Protein AF-A0A534PWP0-F1 (afdb_monomer)

Solvent-accessible surface area (backbone atoms only — not comparable to full-atom values): 6871 Å² total; per-residue (Å²): 117,73,65,60,58,50,27,47,78,70,73,62,52,58,60,88,69,42,77,83,35,75,43,60,31,66,64,41,79,44,62,38,25,84,76,74,33,72,46,54,84,57,85,80,65,98,57,71,54,38,47,30,41,36,19,35,18,31,78,41,80,44,78,98,70,39,80,40,62,53,74,32,75,34,72,38,68,92,84,46,52,76,68,59,52,49,55,51,52,49,54,50,50,50,37,72,78,40,57,73,59,74,77,49,50,76,66,63,49,52,75,64,60,84,112

pLDDT: mean 91.17, std 8.7, range [44.28, 98.31]

Structure (mmCIF, N/CA/C/O backbone):
data_AF-A0A534PWP0-F1
#
_entry.id   AF-A0A534PWP0-F1
#
loop_
_atom_site.group_PDB
_atom_site.id
_atom_site.type_symbol
_atom_site.label_atom_id
_atom_site.label_alt_id
_atom_site.label_comp_id
_atom_site.label_asym_id
_atom_site.label_entity_id
_atom_site.label_seq_id
_atom_site.pdbx_PDB_ins_code
_atom_site.Cartn_x
_atom_site.Cartn_y
_atom_site.Cartn_z
_atom_site.occupancy
_atom_site.B_iso_or_equiv
_atom_site.auth_seq_id
_atom_site.auth_comp_id
_atom_site.auth_asym_id
_atom_site.auth_atom_id
_atom_site.pdbx_PDB_model_num
ATOM 1 N N . MET A 1 1 ? 17.176 -15.585 -16.271 1.00 57.69 1 MET A N 1
ATOM 2 C CA . MET A 1 1 ? 16.372 -14.429 -16.723 1.00 57.69 1 MET A CA 1
ATOM 3 C C . MET A 1 1 ? 17.183 -13.125 -16.819 1.00 57.69 1 MET A C 1
ATOM 5 O O . MET A 1 1 ? 16.623 -12.057 -16.685 1.00 57.69 1 MET A O 1
ATOM 9 N N . ARG A 1 2 ? 18.476 -13.150 -17.187 1.00 76.25 2 ARG A N 1
ATOM 10 C CA . ARG A 1 2 ? 19.336 -11.946 -17.112 1.00 76.25 2 ARG A CA 1
ATOM 11 C C . ARG A 1 2 ? 18.966 -10.799 -18.071 1.00 76.25 2 ARG A C 1
ATOM 13 O O . ARG A 1 2 ? 19.340 -9.668 -17.806 1.00 76.25 2 ARG A O 1
ATOM 20 N N . GLY A 1 3 ? 18.281 -11.085 -19.182 1.00 90.38 3 GLY A N 1
ATOM 21 C CA . GLY A 1 3 ? 17.942 -10.077 -20.196 1.00 90.38 3 GLY A CA 1
ATOM 22 C C . GLY A 1 3 ? 16.746 -9.201 -19.822 1.00 90.38 3 GLY A C 1
ATOM 23 O O . GLY A 1 3 ? 16.826 -7.988 -19.957 1.00 90.38 3 GLY A O 1
ATOM 24 N N . ALA A 1 4 ? 15.663 -9.801 -19.318 1.00 89.00 4 ALA A N 1
ATOM 25 C CA . ALA A 1 4 ? 14.474 -9.053 -18.903 1.00 89.00 4 ALA A CA 1
ATOM 26 C C . ALA A 1 4 ? 14.787 -8.136 -17.713 1.00 89.00 4 ALA A C 1
ATOM 28 O O . ALA A 1 4 ? 14.463 -6.958 -17.766 1.00 89.00 4 ALA A O 1
ATOM 29 N N . ASP A 1 5 ? 15.504 -8.646 -16.710 1.00 87.94 5 ASP A N 1
ATOM 30 C CA . ASP A 1 5 ? 15.907 -7.862 -15.535 1.00 87.94 5 ASP A CA 1
ATOM 31 C C . ASP A 1 5 ? 16.849 -6.702 -15.920 1.00 87.94 5 ASP A C 1
ATOM 33 O O . ASP A 1 5 ? 16.784 -5.614 -15.354 1.00 87.94 5 ASP A O 1
ATOM 37 N N . TRP A 1 6 ? 17.715 -6.902 -16.923 1.00 92.38 6 TRP A N 1
ATOM 38 C CA . TRP A 1 6 ? 18.566 -5.833 -17.454 1.00 92.38 6 TRP A CA 1
ATOM 39 C C . TRP A 1 6 ? 17.745 -4.773 -18.192 1.00 92.38 6 TRP A C 1
ATOM 41 O O . TRP A 1 6 ? 17.949 -3.585 -17.968 1.00 92.38 6 TRP A O 1
ATOM 51 N N . LEU A 1 7 ? 16.805 -5.186 -19.047 1.00 94.06 7 LEU A N 1
ATOM 52 C CA . LEU A 1 7 ? 15.920 -4.255 -19.749 1.00 94.06 7 LEU A CA 1
ATOM 53 C C . LEU A 1 7 ? 15.065 -3.453 -18.764 1.00 94.06 7 LEU A C 1
ATOM 55 O O . LEU A 1 7 ? 14.965 -2.242 -18.923 1.00 94.06 7 LEU A O 1
ATOM 59 N N . ASP A 1 8 ? 14.517 -4.097 -17.734 1.00 93.00 8 ASP A N 1
ATOM 60 C CA . ASP A 1 8 ? 13.775 -3.443 -16.651 1.00 93.00 8 ASP A CA 1
ATOM 61 C C . ASP A 1 8 ? 14.626 -2.368 -15.959 1.00 93.00 8 ASP A C 1
ATOM 63 O O . ASP A 1 8 ? 14.256 -1.196 -15.928 1.00 93.00 8 ASP A O 1
ATOM 67 N N . ARG A 1 9 ? 15.853 -2.723 -15.552 1.00 90.44 9 ARG A N 1
ATOM 68 C CA . ARG A 1 9 ? 16.800 -1.801 -14.902 1.00 90.44 9 ARG A CA 1
ATOM 69 C C . ARG A 1 9 ? 17.091 -0.526 -15.701 1.00 90.44 9 ARG A C 1
ATOM 71 O O . ARG A 1 9 ? 17.430 0.494 -15.106 1.00 90.44 9 ARG A O 1
ATOM 78 N N . PHE A 1 10 ? 17.010 -0.581 -17.029 1.00 92.38 10 PHE A N 1
ATOM 79 C CA . PHE A 1 10 ? 17.232 0.571 -17.909 1.00 92.38 10 PHE A CA 1
ATOM 80 C C . PHE A 1 10 ? 15.932 1.173 -18.472 1.00 92.38 10 PHE A C 1
ATOM 82 O O . PHE A 1 10 ? 16.004 2.054 -19.326 1.00 92.38 10 PHE A O 1
ATOM 89 N N . GLY A 1 11 ? 14.755 0.726 -18.017 1.00 91.69 11 GLY A N 1
ATOM 90 C CA . GLY A 1 11 ? 13.458 1.220 -18.495 1.00 91.69 11 GLY A CA 1
ATOM 91 C C . GLY A 1 11 ? 13.139 0.826 -19.942 1.00 91.69 11 GLY A C 1
ATOM 92 O O . GLY A 1 11 ? 12.385 1.512 -20.624 1.00 91.69 11 GLY A O 1
ATOM 93 N N . LEU A 1 12 ? 13.741 -0.260 -20.429 1.00 95.25 12 LEU A N 1
ATOM 94 C CA . LEU A 1 12 ? 13.624 -0.773 -21.797 1.00 95.25 12 LEU A CA 1
ATOM 95 C C . LEU A 1 12 ? 12.769 -2.044 -21.885 1.00 95.25 12 LEU A C 1
ATOM 97 O O . LEU A 1 12 ? 12.717 -2.680 -22.942 1.00 95.25 12 LEU A O 1
ATOM 101 N N . LEU A 1 13 ? 12.135 -2.464 -20.786 1.00 95.31 13 LEU A N 1
ATOM 102 C CA . LEU A 1 13 ? 11.287 -3.649 -20.804 1.00 95.31 13 LEU A CA 1
ATOM 103 C C . LEU A 1 13 ? 10.034 -3.384 -21.668 1.00 95.31 13 LEU A C 1
ATOM 105 O O . LEU A 1 13 ? 9.392 -2.347 -21.504 1.00 95.31 13 LEU A O 1
ATOM 109 N N . PRO A 1 14 ? 9.670 -4.282 -22.605 1.00 95.44 14 PRO A N 1
ATOM 110 C CA . PRO A 1 14 ? 8.511 -4.071 -23.467 1.00 95.44 14 PRO A CA 1
ATOM 111 C C . PRO A 1 14 ? 7.208 -3.896 -22.682 1.00 95.44 14 PRO A C 1
ATOM 113 O O . PRO A 1 14 ? 6.947 -4.643 -21.740 1.00 95.44 14 PRO A O 1
ATOM 116 N N . LEU A 1 15 ? 6.339 -2.991 -23.145 1.00 94.81 15 LEU A N 1
ATOM 117 C CA . LEU A 1 15 ? 5.054 -2.702 -22.495 1.00 94.81 15 LEU A CA 1
ATOM 118 C C . LEU A 1 15 ? 4.199 -3.960 -22.280 1.00 94.81 15 LEU A C 1
ATOM 120 O O . LEU A 1 15 ? 3.638 -4.131 -21.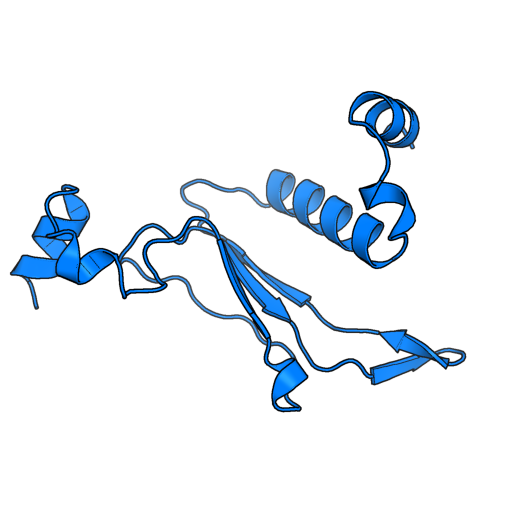208 1.00 94.81 15 LEU A O 1
ATOM 124 N N . ALA A 1 16 ? 4.175 -4.883 -23.244 1.00 95.88 16 ALA A N 1
ATOM 125 C CA . ALA A 1 16 ? 3.426 -6.139 -23.133 1.00 95.88 16 ALA A CA 1
ATOM 126 C C . ALA A 1 16 ? 3.878 -7.042 -21.963 1.00 95.88 16 ALA A C 1
ATOM 128 O O . ALA A 1 16 ? 3.151 -7.950 -21.573 1.00 95.88 16 ALA A O 1
ATOM 129 N N . MET A 1 17 ? 5.080 -6.821 -21.418 1.00 93.19 17 MET A N 1
ATOM 130 C CA . MET A 1 17 ? 5.588 -7.511 -20.226 1.00 93.19 17 MET A CA 1
ATOM 131 C C . MET A 1 17 ? 5.333 -6.733 -18.929 1.00 93.19 17 MET A C 1
ATOM 133 O O . MET A 1 17 ? 5.352 -7.339 -17.863 1.00 93.19 17 MET A O 1
ATOM 137 N N . ILE A 1 18 ? 5.140 -5.417 -19.030 1.00 94.62 18 ILE A N 1
ATOM 138 C CA . ILE A 1 18 ? 4.910 -4.486 -17.918 1.00 94.62 18 ILE A CA 1
ATOM 139 C C . ILE A 1 18 ? 3.422 -4.435 -17.571 1.00 94.62 18 ILE A C 1
ATOM 141 O O . ILE A 1 18 ? 3.048 -4.591 -16.419 1.00 94.62 18 ILE A O 1
ATOM 145 N N . GLU A 1 19 ? 2.573 -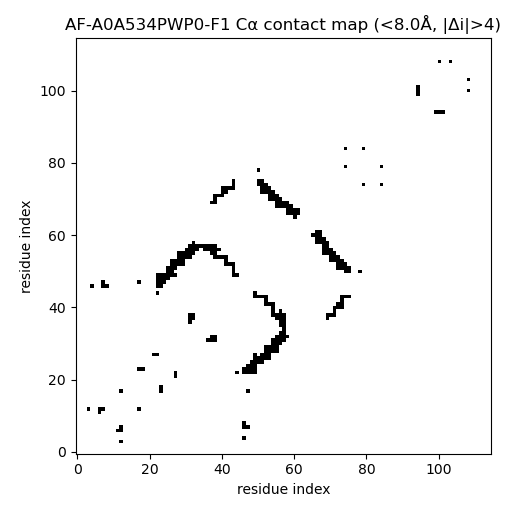4.232 -18.578 1.00 94.81 19 GLU A N 1
ATOM 146 C CA . GLU A 1 19 ? 1.138 -3.979 -18.429 1.00 94.81 19 GLU A CA 1
ATOM 147 C C . GLU A 1 19 ? 0.385 -5.032 -17.590 1.00 94.81 19 GLU A C 1
ATOM 149 O O . GLU A 1 19 ? -0.422 -4.633 -16.749 1.00 94.81 19 GLU A O 1
ATOM 154 N N . PRO A 1 20 ? 0.626 -6.352 -17.739 1.00 94.62 20 PRO A N 1
ATOM 155 C CA . PRO A 1 20 ? -0.043 -7.349 -16.904 1.00 94.62 20 PRO A CA 1
ATOM 156 C C . PRO A 1 20 ? 0.653 -7.593 -15.557 1.00 94.62 20 PRO A C 1
ATOM 158 O O . PRO A 1 20 ? 0.131 -8.352 -14.739 1.00 94.62 20 PRO A O 1
ATOM 161 N N . ASP A 1 21 ? 1.846 -7.035 -15.338 1.00 93.50 21 ASP A N 1
ATOM 162 C CA . ASP A 1 21 ? 2.670 -7.322 -14.170 1.00 93.50 21 ASP A CA 1
ATOM 163 C C . ASP A 1 21 ? 2.372 -6.312 -13.045 1.00 93.50 21 ASP A C 1
ATOM 165 O O . ASP A 1 21 ? 2.711 -5.130 -13.154 1.00 93.50 21 ASP A O 1
ATOM 169 N N . PRO A 1 22 ? 1.771 -6.752 -11.924 1.00 92.06 22 PRO A N 1
ATOM 170 C CA . PRO A 1 22 ? 1.399 -5.858 -10.831 1.00 92.06 22 PRO A CA 1
ATOM 171 C C . PRO A 1 22 ? 2.586 -5.155 -10.159 1.00 92.06 22 PRO A C 1
ATOM 173 O O . PRO A 1 22 ? 2.384 -4.168 -9.445 1.00 92.06 22 PRO A O 1
ATOM 176 N N . MET A 1 23 ? 3.811 -5.653 -10.350 1.00 92.62 23 MET A N 1
ATOM 177 C CA . MET A 1 23 ? 5.009 -5.050 -9.764 1.00 92.62 23 MET A CA 1
ATOM 178 C C . MET A 1 23 ? 5.410 -3.744 -10.458 1.00 92.62 23 MET A C 1
ATOM 180 O O . MET A 1 23 ? 6.192 -2.977 -9.902 1.00 92.62 23 MET A O 1
ATOM 184 N N . PHE A 1 24 ? 4.833 -3.431 -11.623 1.00 94.44 24 PHE A N 1
ATOM 185 C CA . PHE A 1 24 ? 4.987 -2.146 -12.312 1.00 94.44 24 PHE A CA 1
ATOM 186 C C . PHE A 1 24 ? 3.882 -1.150 -11.923 1.00 94.44 24 PHE A C 1
ATOM 188 O O . PHE A 1 24 ? 3.167 -0.599 -12.758 1.00 94.44 24 PHE A O 1
ATOM 195 N N . SER A 1 25 ? 3.734 -0.924 -10.621 1.00 93.12 25 SER A N 1
ATOM 196 C CA . SER A 1 25 ? 2.805 0.035 -10.018 1.00 93.12 25 SER A CA 1
ATOM 197 C C . SER A 1 25 ? 3.552 0.921 -9.024 1.00 93.12 25 SER A C 1
ATOM 199 O O . SER A 1 25 ? 4.677 0.616 -8.661 1.00 93.12 25 SER A O 1
ATOM 201 N N . THR A 1 26 ? 2.967 2.032 -8.575 1.00 91.94 26 THR A N 1
ATOM 202 C CA . THR A 1 26 ? 3.593 2.859 -7.522 1.00 91.94 26 THR A CA 1
ATOM 203 C C . THR A 1 26 ? 3.363 2.278 -6.129 1.00 91.94 26 THR A C 1
ATOM 205 O O . THR A 1 26 ? 4.258 2.285 -5.286 1.00 91.94 26 THR A O 1
ATOM 208 N N . VAL A 1 27 ? 2.151 1.770 -5.897 1.00 94.12 27 VAL A N 1
ATOM 209 C CA . VAL A 1 27 ? 1.708 1.156 -4.648 1.00 94.12 27 VAL A CA 1
ATOM 210 C C . VAL A 1 27 ? 0.919 -0.099 -4.988 1.00 94.12 27 VAL A C 1
ATOM 212 O O . VAL A 1 27 ? -0.035 -0.034 -5.767 1.00 94.12 27 VAL A O 1
ATOM 215 N N . PHE A 1 28 ? 1.258 -1.215 -4.351 1.00 95.81 28 PHE A N 1
ATOM 216 C CA . PHE A 1 28 ? 0.487 -2.448 -4.451 1.00 95.81 28 PHE A CA 1
ATOM 217 C C . PHE A 1 28 ? -0.331 -2.686 -3.177 1.00 95.81 28 PHE A C 1
ATOM 219 O O . PHE A 1 28 ? 0.186 -2.552 -2.069 1.00 95.81 28 PHE A O 1
ATOM 226 N N . VAL A 1 29 ? -1.607 -3.064 -3.318 1.00 96.50 29 VAL A N 1
ATOM 227 C CA . VAL A 1 29 ? -2.508 -3.334 -2.185 1.00 96.50 29 VAL A CA 1
ATOM 228 C C . VAL A 1 29 ? -3.070 -4.753 -2.268 1.00 96.50 29 VAL A C 1
ATOM 230 O O . VAL A 1 29 ? -3.919 -5.055 -3.105 1.00 96.50 29 VAL A O 1
ATOM 233 N N . ALA A 1 30 ? -2.646 -5.619 -1.351 1.00 96.50 30 ALA A N 1
ATOM 234 C CA . ALA A 1 30 ? -3.161 -6.973 -1.192 1.00 96.50 30 ALA A CA 1
ATOM 235 C C . ALA A 1 30 ? -4.301 -7.014 -0.161 1.00 96.50 30 ALA A C 1
ATOM 237 O O . ALA A 1 30 ? -4.094 -6.729 1.018 1.00 96.50 30 ALA A O 1
ATOM 238 N N . ASN A 1 31 ? -5.505 -7.427 -0.570 1.00 97.44 31 ASN A N 1
ATOM 239 C CA . ASN A 1 31 ? -6.640 -7.617 0.341 1.00 97.44 31 ASN A CA 1
ATOM 240 C C . ASN A 1 31 ? -6.780 -9.085 0.772 1.00 97.44 31 ASN A C 1
ATOM 242 O O . ASN A 1 31 ? -7.651 -9.810 0.285 1.00 97.44 31 ASN A O 1
ATOM 246 N N . LEU A 1 32 ? -5.950 -9.517 1.720 1.00 97.88 32 LEU A N 1
ATOM 247 C CA . LEU A 1 32 ? -6.044 -10.855 2.315 1.00 97.88 32 LEU A CA 1
ATOM 248 C C . LEU A 1 32 ? -7.323 -11.043 3.141 1.00 97.88 32 LEU A C 1
ATOM 250 O O . LEU A 1 32 ? -7.817 -12.163 3.286 1.00 97.88 32 LEU A O 1
ATOM 254 N N . GLY A 1 33 ? -7.912 -9.948 3.623 1.00 97.56 33 GLY A N 1
ATOM 255 C CA . GLY A 1 33 ? -9.193 -9.980 4.318 1.00 97.56 33 GLY A CA 1
ATOM 256 C C . GLY A 1 33 ? -10.339 -10.545 3.482 1.00 97.56 33 GLY A C 1
ATOM 257 O O . GLY A 1 33 ? -11.191 -11.247 4.026 1.00 97.56 33 GLY A O 1
ATOM 258 N N . SER A 1 34 ? -10.328 -10.314 2.166 1.00 97.25 34 SER A N 1
ATOM 259 C CA . SER A 1 34 ? -11.337 -10.851 1.236 1.00 97.25 34 SER A CA 1
ATOM 260 C C . SER A 1 34 ? -11.363 -12.381 1.160 1.00 97.25 34 SER A C 1
ATOM 262 O O . SER A 1 34 ? -12.401 -12.962 0.853 1.00 97.25 34 SER A O 1
ATOM 264 N N . VAL A 1 35 ? -10.245 -13.029 1.495 1.00 97.19 35 VAL A N 1
ATOM 265 C CA . VAL A 1 35 ? -10.087 -14.491 1.535 1.00 97.19 35 VAL A CA 1
ATOM 266 C C . VAL A 1 35 ? -9.958 -15.019 2.969 1.00 97.19 35 VAL A C 1
ATOM 268 O O . VAL A 1 35 ? -9.543 -16.151 3.188 1.00 97.19 35 VAL A O 1
ATOM 271 N N . GLY A 1 36 ? -10.325 -14.208 3.968 1.00 96.56 36 GLY A N 1
ATOM 272 C CA . GLY A 1 36 ? -10.407 -14.628 5.369 1.00 96.56 36 GLY A CA 1
ATOM 273 C C . GLY A 1 36 ? -9.075 -14.685 6.122 1.00 96.56 36 GLY A C 1
ATOM 274 O O . GLY A 1 36 ? -9.045 -15.198 7.242 1.00 96.56 36 GLY A O 1
ATOM 275 N N . HIS A 1 37 ? -7.994 -14.140 5.561 1.00 97.88 37 HIS A N 1
ATOM 276 C CA . HIS A 1 37 ? -6.671 -14.136 6.185 1.00 97.88 37 HIS A CA 1
ATOM 277 C C . HIS A 1 37 ? -6.370 -12.825 6.929 1.00 97.88 37 HIS A C 1
ATOM 279 O O . HIS A 1 37 ? -6.868 -11.749 6.591 1.00 97.88 37 HIS A O 1
ATOM 285 N N . ASP A 1 38 ? -5.552 -12.917 7.980 1.00 97.12 38 ASP A N 1
ATOM 286 C CA . ASP A 1 38 ? -4.967 -11.746 8.637 1.00 97.12 38 ASP A CA 1
ATOM 287 C C . ASP A 1 38 ? -3.870 -11.131 7.746 1.00 97.12 38 ASP A C 1
ATOM 289 O O . ASP A 1 38 ? -3.334 -11.786 6.851 1.00 97.12 38 ASP A O 1
ATOM 293 N N . ALA A 1 39 ? -3.551 -9.856 7.968 1.00 97.19 39 ALA A N 1
ATOM 294 C CA . ALA A 1 39 ? -2.467 -9.205 7.243 1.00 97.19 39 ALA A CA 1
ATOM 295 C C . ALA A 1 39 ? -1.095 -9.706 7.711 1.00 97.19 39 ALA A C 1
ATOM 297 O O . ALA A 1 39 ? -0.929 -10.104 8.865 1.00 97.19 39 ALA A O 1
ATOM 298 N N . GLY A 1 40 ? -0.108 -9.619 6.824 1.00 94.75 40 GLY A N 1
ATOM 299 C CA . GLY A 1 40 ? 1.293 -9.901 7.118 1.00 94.75 40 GLY A CA 1
ATOM 300 C C . GLY A 1 40 ? 2.213 -8.915 6.406 1.00 94.75 40 GLY A C 1
ATOM 301 O O . GLY A 1 40 ? 1.778 -8.188 5.515 1.00 94.75 40 GLY A O 1
ATOM 302 N N . PHE A 1 41 ? 3.484 -8.896 6.803 1.00 92.44 41 PHE A N 1
ATOM 303 C CA . PHE A 1 41 ? 4.518 -8.168 6.069 1.00 92.44 41 PHE A CA 1
ATOM 304 C C . PHE A 1 41 ? 4.822 -8.876 4.748 1.00 92.44 41 PHE A C 1
ATOM 306 O O . PHE A 1 41 ? 4.888 -10.107 4.705 1.00 92.44 41 PHE A O 1
ATOM 313 N N . HIS A 1 42 ? 5.040 -8.101 3.688 1.00 91.88 42 HIS A N 1
ATOM 314 C CA . HIS A 1 42 ? 5.466 -8.615 2.394 1.00 91.88 42 HIS A CA 1
ATOM 315 C C . HIS A 1 42 ? 6.779 -7.942 2.001 1.00 91.88 42 HIS A C 1
ATOM 317 O O . HIS A 1 42 ? 6.910 -6.737 2.142 1.00 91.88 42 HIS A O 1
ATOM 323 N N . HIS A 1 43 ? 7.758 -8.699 1.511 1.00 90.31 43 HIS A N 1
ATOM 324 C CA . HIS A 1 43 ? 8.999 -8.113 1.000 1.00 90.31 43 HIS A CA 1
ATOM 325 C C . HIS A 1 43 ? 8.742 -7.301 -0.276 1.00 90.31 43 HIS A C 1
ATOM 327 O O . HIS A 1 43 ? 7.746 -7.511 -0.967 1.00 90.31 43 HIS A O 1
ATOM 333 N N . LEU A 1 44 ? 9.668 -6.409 -0.609 1.00 91.38 44 LEU A N 1
ATOM 334 C CA . LEU A 1 44 ? 9.704 -5.776 -1.921 1.00 91.38 44 LEU A CA 1
ATOM 335 C C . LEU A 1 44 ? 10.508 -6.621 -2.904 1.00 91.38 44 LEU A C 1
ATOM 337 O O . LEU A 1 44 ? 11.335 -7.447 -2.509 1.00 91.38 44 LEU A O 1
ATOM 341 N N . TRP A 1 45 ? 10.258 -6.401 -4.189 1.00 86.81 45 TRP A N 1
ATOM 342 C CA . TRP A 1 45 ? 11.007 -7.023 -5.270 1.00 86.81 45 TRP A CA 1
ATOM 343 C C . TRP A 1 45 ? 11.943 -6.002 -5.907 1.00 86.81 45 TRP A C 1
ATOM 345 O O . TRP A 1 45 ? 11.638 -4.819 -5.983 1.00 86.81 45 TRP A O 1
ATOM 355 N N . GLU A 1 46 ? 13.064 -6.487 -6.434 1.00 86.75 46 GLU A N 1
ATOM 356 C CA . GLU A 1 46 ? 14.001 -5.678 -7.228 1.00 86.75 46 GLU A CA 1
ATOM 357 C C . GLU A 1 46 ? 13.540 -5.469 -8.682 1.00 86.75 46 GLU A C 1
ATOM 359 O O . GLU A 1 46 ? 14.250 -4.859 -9.476 1.00 86.75 46 GLU A O 1
ATOM 364 N N . ARG A 1 47 ? 12.375 -6.018 -9.042 1.00 88.12 47 ARG A N 1
ATOM 365 C CA . ARG A 1 47 ? 11.757 -5.924 -10.366 1.00 88.12 47 ARG A CA 1
ATOM 366 C C . ARG A 1 47 ? 10.583 -4.957 -10.312 1.00 88.12 47 ARG A C 1
ATOM 368 O O . ARG A 1 47 ? 9.774 -5.031 -9.386 1.00 88.12 47 ARG A O 1
ATOM 375 N N . GLY A 1 48 ? 10.430 -4.16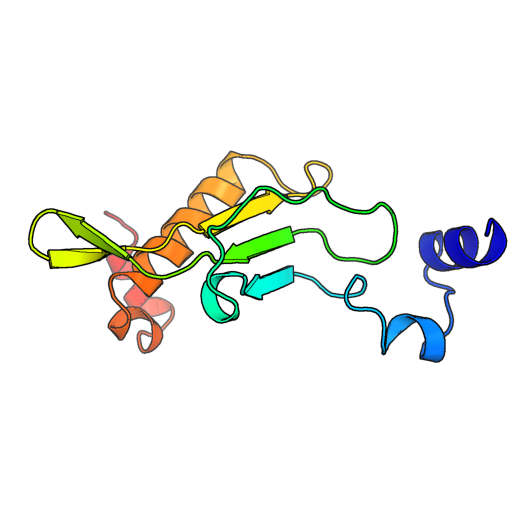2 -11.363 1.00 90.81 48 GLY A N 1
ATOM 376 C CA . GLY A 1 48 ? 9.333 -3.217 -11.497 1.00 90.81 48 GLY A CA 1
ATOM 377 C C . GLY A 1 48 ? 9.543 -1.945 -10.681 1.00 90.81 48 GLY A C 1
ATOM 378 O O . GLY A 1 48 ? 10.663 -1.555 -10.362 1.00 90.81 48 GLY A O 1
ATOM 379 N N . THR A 1 49 ? 8.442 -1.261 -10.385 1.00 92.81 49 THR A N 1
ATOM 380 C CA . THR A 1 49 ? 8.437 0.104 -9.834 1.00 92.81 49 THR A CA 1
ATOM 381 C C . THR A 1 49 ? 7.678 0.228 -8.510 1.00 92.81 49 THR A C 1
ATOM 383 O O . THR A 1 49 ? 7.518 1.335 -7.997 1.00 92.81 49 THR A O 1
ATOM 386 N N . CYS A 1 50 ? 7.229 -0.894 -7.938 1.00 94.75 50 CYS A N 1
ATOM 387 C CA . CYS A 1 50 ? 6.467 -0.929 -6.692 1.00 94.75 50 CYS A CA 1
ATOM 388 C C . CYS A 1 50 ? 7.352 -0.648 -5.471 1.00 94.75 50 CYS A C 1
ATOM 390 O O . CYS A 1 50 ? 7.942 -1.557 -4.889 1.00 94.75 50 CYS A O 1
ATOM 392 N N . SER A 1 51 ? 7.379 0.614 -5.038 1.00 93.62 51 SER A N 1
ATOM 393 C CA . SER A 1 51 ? 8.142 1.071 -3.865 1.00 93.62 51 SER A CA 1
ATOM 394 C C . SER A 1 51 ? 7.367 1.005 -2.543 1.00 93.62 51 SER A C 1
ATOM 396 O O . SER A 1 51 ? 7.934 1.265 -1.482 1.00 93.62 51 SER A O 1
ATOM 398 N N . ALA A 1 52 ? 6.075 0.673 -2.584 1.00 94.50 52 ALA A N 1
ATOM 399 C CA . ALA A 1 52 ? 5.231 0.562 -1.399 1.00 94.50 52 ALA A CA 1
ATOM 400 C C . ALA A 1 52 ? 4.256 -0.609 -1.518 1.00 94.50 52 ALA A C 1
ATOM 402 O O . ALA A 1 52 ? 3.436 -0.663 -2.437 1.00 94.50 52 ALA A O 1
ATOM 403 N N . PHE A 1 53 ? 4.306 -1.525 -0.555 1.00 96.06 53 PHE A N 1
ATOM 404 C CA . PHE A 1 53 ? 3.430 -2.688 -0.514 1.00 96.06 53 PHE A CA 1
ATOM 405 C C . PHE A 1 53 ? 2.547 -2.652 0.730 1.00 96.06 53 PHE A C 1
ATOM 407 O O . PHE A 1 53 ? 3.037 -2.600 1.856 1.00 96.06 53 PHE A O 1
ATOM 414 N N . CYS A 1 54 ? 1.236 -2.706 0.521 1.00 96.94 54 CYS A N 1
ATOM 415 C CA . CYS A 1 54 ? 0.217 -2.686 1.559 1.00 96.94 54 CYS A CA 1
ATOM 416 C C . CYS A 1 54 ? -0.509 -4.026 1.621 1.00 96.94 54 CYS A C 1
ATOM 418 O O . CYS A 1 54 ? -0.949 -4.555 0.600 1.00 96.94 54 CYS A O 1
ATOM 420 N N . VAL A 1 55 ? -0.695 -4.555 2.826 1.00 98.12 55 VAL A N 1
ATOM 421 C CA . VAL A 1 55 ? -1.485 -5.762 3.067 1.00 98.12 55 VAL A CA 1
ATOM 422 C C . VAL A 1 55 ? -2.607 -5.450 4.044 1.00 98.12 55 VAL A C 1
ATOM 424 O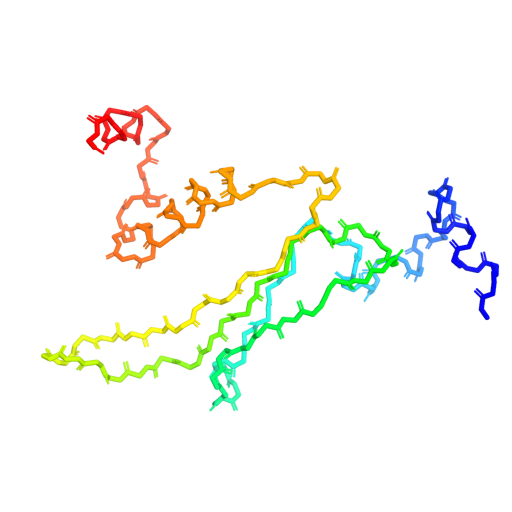 O . VAL A 1 55 ? -2.364 -5.131 5.208 1.00 98.12 55 VAL A O 1
ATOM 427 N N . MET A 1 56 ? -3.847 -5.580 3.576 1.00 98.31 56 MET A N 1
ATOM 428 C CA . MET A 1 56 ? -5.059 -5.458 4.383 1.00 98.31 56 MET A CA 1
ATOM 429 C C . MET A 1 56 ? -5.537 -6.835 4.837 1.00 98.31 56 MET A C 1
ATOM 431 O O . MET A 1 56 ? -5.724 -7.748 4.029 1.00 98.31 56 MET A O 1
ATOM 435 N N . GLY A 1 57 ? -5.744 -6.978 6.142 1.00 98.31 57 GLY A N 1
ATOM 436 C CA . GLY A 1 57 ? -6.210 -8.218 6.750 1.00 98.31 57 GLY A CA 1
ATOM 437 C C . GLY A 1 57 ? -7.727 -8.290 6.822 1.00 98.31 57 GLY A C 1
ATOM 438 O O . GLY A 1 57 ? -8.442 -7.376 6.425 1.00 98.31 57 GLY A O 1
ATOM 439 N N . ARG A 1 58 ? -8.247 -9.376 7.383 1.00 97.94 58 ARG A N 1
ATOM 440 C CA . ARG A 1 58 ? -9.676 -9.486 7.693 1.00 97.94 58 ARG A CA 1
ATOM 441 C C . ARG A 1 58 ? -10.113 -8.462 8.742 1.00 97.94 58 ARG A C 1
ATOM 443 O O . ARG A 1 58 ? -9.383 -8.146 9.686 1.00 97.94 58 ARG A O 1
ATOM 450 N N . VAL A 1 59 ? -11.354 -8.003 8.607 1.00 97.25 59 VAL A N 1
ATOM 451 C CA . VAL A 1 59 ? -12.031 -7.206 9.633 1.00 97.25 59 VAL A CA 1
ATOM 452 C C . VAL A 1 59 ? -12.495 -8.136 10.753 1.00 97.25 59 VAL A C 1
ATOM 454 O O . VAL A 1 59 ? -13.110 -9.170 10.501 1.00 97.25 59 VAL A O 1
ATOM 457 N N . LYS A 1 60 ? -12.218 -7.761 12.000 1.00 95.56 60 LYS A N 1
ATOM 458 C CA . LYS A 1 60 ? -12.569 -8.521 13.205 1.00 95.56 60 LYS A CA 1
ATOM 459 C C . LYS A 1 60 ? -13.206 -7.620 14.261 1.00 95.56 60 LYS A C 1
ATOM 461 O O . LYS A 1 60 ? -13.071 -6.397 14.211 1.00 95.56 60 LYS A O 1
ATOM 466 N N . SER A 1 61 ? -13.923 -8.223 15.208 1.00 95.62 61 SER A N 1
ATOM 467 C CA . SER A 1 61 ? -14.469 -7.494 16.357 1.00 95.62 61 SER A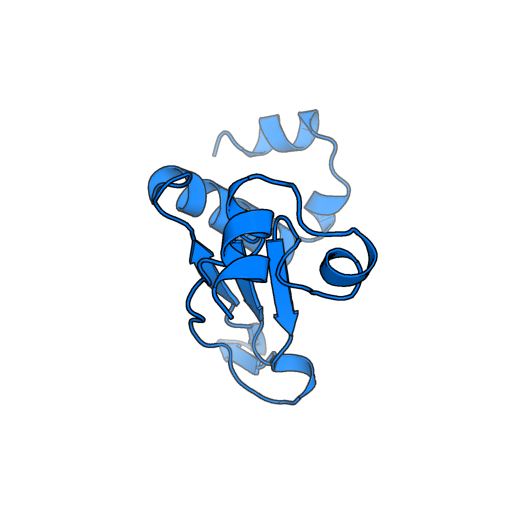 CA 1
ATOM 468 C C . SER A 1 61 ? -13.358 -7.227 17.371 1.00 95.62 61 SER A C 1
ATOM 470 O O . SER A 1 61 ? -12.710 -8.154 17.849 1.00 95.62 61 SER A O 1
ATOM 472 N N . GLY A 1 62 ? -13.138 -5.958 17.684 1.00 91.81 62 GLY A N 1
ATOM 473 C CA . GLY A 1 62 ? -12.266 -5.482 18.748 1.00 91.81 62 GLY A CA 1
ATOM 474 C C . GLY A 1 62 ? -13.032 -5.191 20.040 1.00 91.81 62 GLY A C 1
ATOM 475 O O . GLY A 1 62 ? -14.199 -5.559 20.203 1.00 91.81 62 GLY A O 1
ATOM 476 N N . ALA A 1 63 ? -12.359 -4.505 20.966 1.00 90.56 63 ALA A N 1
ATOM 477 C CA . ALA A 1 63 ? -12.945 -4.090 22.237 1.00 90.56 63 ALA A CA 1
ATOM 478 C C . ALA A 1 63 ? -14.185 -3.203 22.027 1.00 90.56 63 ALA A C 1
ATOM 480 O O . ALA A 1 63 ? -14.244 -2.405 21.086 1.00 90.56 63 ALA A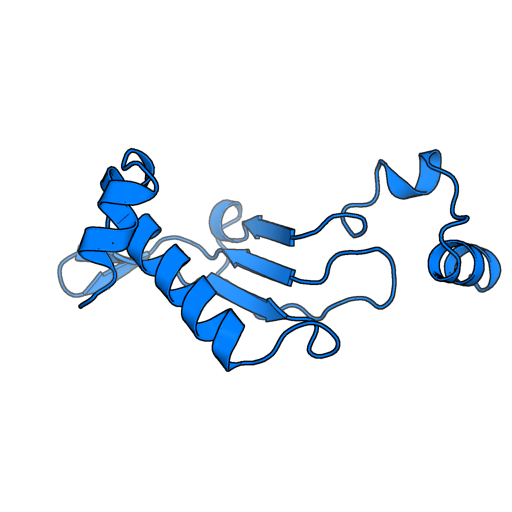 O 1
ATOM 481 N N . ALA A 1 64 ? -15.178 -3.360 22.908 1.00 90.94 64 ALA A N 1
ATOM 482 C CA . ALA A 1 64 ? -16.456 -2.646 22.852 1.00 90.94 64 ALA A CA 1
ATOM 483 C C . ALA A 1 64 ? -17.206 -2.779 21.504 1.00 90.94 64 ALA A C 1
ATOM 485 O O . ALA A 1 64 ? -17.958 -1.889 21.121 1.00 90.94 64 ALA A O 1
ATOM 486 N N . GLY A 1 65 ? -16.985 -3.871 20.758 1.00 91.25 65 GLY A N 1
ATOM 487 C CA . GLY A 1 65 ? -17.665 -4.128 19.482 1.00 91.25 65 GLY A CA 1
ATOM 488 C C . GLY A 1 65 ? -17.160 -3.284 18.306 1.00 91.25 65 GLY A C 1
ATOM 489 O O . GLY A 1 65 ? -17.762 -3.305 17.232 1.00 91.25 65 GLY A O 1
ATOM 490 N N . ARG A 1 66 ? -16.052 -2.547 18.467 1.00 92.00 66 ARG A N 1
ATOM 491 C CA . ARG A 1 66 ? -15.446 -1.798 17.358 1.00 92.00 66 ARG A CA 1
ATOM 492 C C . ARG A 1 66 ? -14.930 -2.757 16.292 1.00 92.00 66 ARG A C 1
ATOM 494 O O . ARG A 1 66 ? -14.231 -3.713 16.607 1.00 92.00 66 ARG A O 1
ATOM 501 N N . ARG A 1 67 ? -15.198 -2.474 15.018 1.00 94.69 67 ARG A N 1
ATOM 502 C CA . ARG A 1 67 ? -14.563 -3.197 13.906 1.00 94.69 67 ARG A CA 1
ATOM 503 C C . ARG A 1 67 ? -13.110 -2.749 13.780 1.00 94.69 67 ARG A C 1
ATOM 505 O O . ARG A 1 67 ? -12.850 -1.552 13.707 1.00 94.69 67 ARG A O 1
ATOM 512 N N . ILE A 1 68 ? -12.186 -3.702 13.759 1.00 95.62 68 ILE A N 1
ATOM 513 C CA . ILE A 1 68 ? -10.750 -3.452 13.613 1.00 95.62 68 ILE A CA 1
ATOM 514 C C . ILE A 1 68 ? -10.190 -4.282 12.459 1.00 95.62 68 ILE A C 1
ATOM 516 O O . ILE A 1 68 ? -10.645 -5.396 12.203 1.00 95.62 68 ILE A O 1
ATOM 520 N N . MET A 1 69 ? -9.180 -3.751 11.783 1.00 96.25 69 MET A N 1
ATOM 521 C CA . MET A 1 69 ? -8.430 -4.432 10.733 1.00 96.25 69 MET A CA 1
ATOM 522 C C . MET A 1 69 ? -6.959 -4.071 10.897 1.00 96.25 69 MET A C 1
ATOM 524 O O . MET A 1 69 ? -6.633 -2.919 11.175 1.00 96.25 69 MET A O 1
ATOM 528 N N . SER A 1 70 ? -6.080 -5.054 10.737 1.00 96.75 70 SER A N 1
ATOM 529 C CA . SER A 1 70 ? -4.645 -4.795 10.674 1.00 96.75 70 SER A CA 1
ATOM 530 C C . SER A 1 70 ? -4.256 -4.481 9.233 1.00 96.75 70 SER A C 1
ATOM 532 O O . SER A 1 70 ? -4.666 -5.194 8.315 1.00 96.75 70 SER A O 1
ATOM 534 N N . VAL A 1 71 ? -3.466 -3.425 9.056 1.00 97.25 71 VAL A N 1
ATOM 535 C CA . VAL A 1 71 ? -2.886 -3.028 7.773 1.00 97.25 71 VAL A CA 1
ATOM 536 C C . VAL A 1 71 ? -1.381 -2.944 7.963 1.00 97.25 71 VAL A C 1
ATOM 538 O O . VAL A 1 71 ? -0.920 -2.266 8.880 1.00 97.25 71 VAL A O 1
ATOM 541 N N . TYR A 1 72 ? -0.635 -3.658 7.129 1.00 97.00 72 TYR A N 1
ATOM 542 C CA . TYR A 1 72 ? 0.823 -3.699 7.176 1.00 97.00 72 TYR A CA 1
ATOM 543 C C . TYR A 1 72 ? 1.388 -3.050 5.925 1.00 97.00 72 TYR A C 1
ATOM 545 O O . TYR A 1 72 ? 0.857 -3.250 4.834 1.00 97.00 72 TYR A O 1
ATOM 553 N N . TRP A 1 73 ? 2.463 -2.292 6.106 1.00 96.38 73 TRP A N 1
ATOM 554 C CA . TRP A 1 73 ? 3.170 -1.615 5.031 1.00 96.38 73 TRP A CA 1
ATOM 555 C C . TRP A 1 73 ? 4.619 -2.082 4.986 1.00 96.38 73 TRP A C 1
ATOM 557 O O . TRP A 1 73 ? 5.238 -2.318 6.027 1.00 96.38 73 TRP A O 1
ATOM 567 N N . THR A 1 74 ? 5.152 -2.201 3.779 1.00 95.69 74 THR A N 1
ATOM 568 C CA . THR A 1 74 ? 6.578 -2.383 3.522 1.00 95.69 74 THR A CA 1
ATOM 569 C C . THR A 1 74 ? 7.010 -1.368 2.477 1.00 95.69 74 THR A C 1
ATOM 571 O O . THR A 1 74 ? 6.332 -1.193 1.463 1.00 95.69 74 THR A O 1
ATOM 574 N N . TRP A 1 75 ? 8.112 -0.684 2.764 1.00 95.06 75 TRP A N 1
ATOM 575 C CA . TRP A 1 75 ? 8.585 0.486 2.034 1.00 95.06 75 TRP A CA 1
ATOM 576 C C . TRP A 1 75 ? 9.972 0.248 1.459 1.00 95.06 75 TRP A C 1
ATOM 578 O O . TRP A 1 75 ? 10.766 -0.512 2.017 1.00 95.06 75 TRP A O 1
ATOM 588 N N . ASP A 1 76 ? 10.243 0.885 0.326 1.00 94.69 76 ASP A N 1
ATOM 589 C CA . ASP A 1 76 ? 11.561 0.893 -0.289 1.00 94.69 76 ASP A CA 1
ATOM 590 C C . ASP A 1 76 ? 12.409 1.988 0.356 1.00 94.69 76 ASP A C 1
ATOM 592 O O . ASP A 1 76 ? 12.329 3.156 -0.026 1.00 94.69 76 ASP A O 1
ATOM 596 N N . GLU A 1 77 ? 13.254 1.604 1.313 1.00 92.81 77 GLU A N 1
ATOM 597 C CA . GLU A 1 77 ? 14.090 2.542 2.075 1.00 92.81 77 GLU A CA 1
ATOM 598 C C . GLU A 1 77 ? 15.114 3.314 1.216 1.00 92.81 77 GLU A C 1
ATOM 600 O O . GLU A 1 77 ? 15.767 4.241 1.692 1.00 92.81 77 GLU A O 1
ATOM 605 N N . ARG A 1 78 ? 15.283 2.969 -0.070 1.00 91.81 78 ARG A N 1
ATOM 606 C CA . ARG A 1 78 ? 16.123 3.753 -0.994 1.00 91.81 78 ARG A CA 1
ATOM 607 C C . ARG A 1 78 ? 15.480 5.088 -1.370 1.00 91.81 78 ARG A C 1
ATOM 609 O O . ARG A 1 78 ? 16.193 6.004 -1.778 1.00 91.81 78 ARG A O 1
ATOM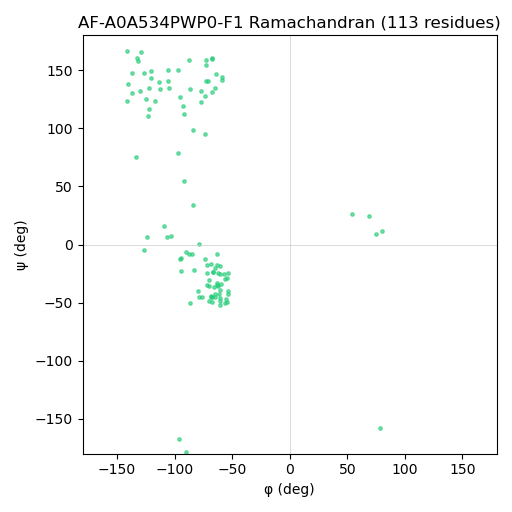 616 N N . VAL A 1 79 ? 14.152 5.176 -1.291 1.00 91.50 79 VAL A N 1
ATOM 617 C CA . VAL A 1 79 ? 13.355 6.344 -1.707 1.00 91.50 79 VAL A CA 1
ATOM 618 C C . VAL A 1 79 ? 12.419 6.855 -0.610 1.00 91.50 79 VAL A C 1
ATOM 620 O O . VAL A 1 79 ? 11.758 7.875 -0.796 1.00 91.50 79 VAL A O 1
ATOM 623 N N . GLU A 1 80 ? 12.353 6.153 0.516 1.00 93.06 80 GLU A N 1
ATOM 624 C CA . GLU A 1 80 ? 11.411 6.366 1.609 1.00 93.06 80 GLU A CA 1
ATOM 625 C C . GLU A 1 80 ? 12.151 6.263 2.952 1.00 93.06 80 GLU A C 1
ATOM 627 O O . GLU A 1 80 ? 13.125 5.521 3.062 1.00 93.06 80 GLU A O 1
ATOM 632 N N . ASP A 1 81 ? 11.725 7.017 3.969 1.00 92.81 81 ASP A N 1
ATOM 633 C CA . ASP A 1 81 ? 12.267 6.903 5.325 1.00 92.81 81 ASP A CA 1
ATOM 634 C C . ASP A 1 81 ? 11.155 6.810 6.377 1.00 92.81 81 ASP A C 1
ATOM 636 O O . ASP A 1 81 ? 10.042 7.296 6.193 1.00 92.81 81 ASP A O 1
ATOM 640 N N . GLY A 1 82 ? 11.477 6.259 7.548 1.00 89.38 82 GLY A N 1
ATOM 641 C CA . GLY A 1 82 ? 10.497 6.032 8.614 1.00 89.38 82 GLY A CA 1
ATOM 642 C C . GLY A 1 82 ? 9.678 7.261 9.049 1.00 89.38 82 GLY A C 1
ATOM 643 O O . GLY A 1 82 ? 8.580 7.099 9.584 1.00 89.38 82 GLY A O 1
ATOM 644 N N . LEU A 1 83 ? 10.176 8.488 8.850 1.00 92.06 83 LEU A N 1
ATOM 645 C CA . LEU A 1 83 ? 9.459 9.709 9.219 1.00 92.06 83 LEU A CA 1
ATOM 646 C C . LEU A 1 83 ? 8.336 10.014 8.220 1.00 92.06 83 LEU A C 1
ATOM 648 O O . LEU A 1 83 ? 7.212 10.320 8.636 1.00 92.06 83 LEU A O 1
ATOM 652 N N . TYR A 1 84 ? 8.607 9.903 6.918 1.00 91.81 84 TYR A N 1
ATOM 653 C CA . TYR A 1 84 ? 7.582 10.121 5.894 1.00 91.81 84 TYR A CA 1
ATOM 654 C C . TYR A 1 84 ? 6.515 9.021 5.915 1.00 91.81 84 TYR A C 1
ATOM 656 O O . TYR A 1 84 ? 5.320 9.342 5.909 1.00 91.81 84 TYR A O 1
ATOM 664 N N . SER A 1 85 ? 6.896 7.746 6.034 1.00 93.00 85 SER A N 1
ATOM 665 C CA . SER A 1 85 ? 5.937 6.636 6.160 1.00 93.00 85 SER A CA 1
ATOM 666 C C . SER A 1 85 ? 5.093 6.754 7.415 1.00 93.00 85 SER A C 1
ATOM 668 O O . SER A 1 85 ? 3.902 6.440 7.370 1.00 93.00 85 SER A O 1
ATOM 670 N N . PHE A 1 86 ? 5.639 7.246 8.528 1.00 92.12 86 PHE A N 1
ATOM 671 C CA . PHE A 1 86 ? 4.844 7.508 9.726 1.00 92.12 86 PHE A CA 1
ATOM 672 C C . PHE A 1 86 ? 3.743 8.544 9.460 1.00 92.12 86 PHE A C 1
ATOM 674 O O . PHE A 1 86 ? 2.572 8.299 9.764 1.00 92.12 86 PHE A O 1
ATOM 681 N N . GLY A 1 87 ? 4.084 9.677 8.840 1.00 91.38 87 GLY A N 1
ATOM 682 C CA . GLY A 1 87 ? 3.101 10.701 8.475 1.00 91.38 87 GLY A CA 1
ATOM 683 C C . GLY A 1 87 ? 2.037 10.164 7.512 1.00 91.38 87 GLY A C 1
ATOM 684 O O . GLY A 1 87 ? 0.835 10.341 7.734 1.00 91.38 87 GLY A O 1
ATOM 685 N N . TYR A 1 88 ? 2.470 9.436 6.480 1.00 90.88 88 TYR A N 1
ATOM 686 C CA . TYR A 1 88 ? 1.580 8.814 5.505 1.00 90.88 88 TYR A CA 1
ATOM 687 C C . TYR A 1 88 ? 0.626 7.798 6.152 1.00 90.88 88 TYR A C 1
ATOM 689 O O . TYR A 1 88 ? -0.592 7.891 5.984 1.00 90.88 88 TYR A O 1
ATOM 697 N N . THR A 1 89 ? 1.153 6.841 6.920 1.00 93.50 89 THR A N 1
ATOM 698 C CA . THR A 1 89 ? 0.355 5.755 7.514 1.00 93.50 89 THR A CA 1
ATOM 699 C C . THR A 1 89 ? -0.643 6.275 8.544 1.00 93.50 89 THR A C 1
ATOM 701 O O . THR A 1 89 ? -1.783 5.806 8.567 1.00 93.50 89 THR A O 1
ATOM 704 N N . ASN A 1 90 ? -0.285 7.301 9.323 1.00 92.25 90 ASN A N 1
ATOM 705 C CA . ASN A 1 90 ? -1.231 7.991 10.201 1.00 92.25 90 ASN A CA 1
ATOM 706 C C . ASN A 1 90 ? -2.321 8.717 9.415 1.00 92.25 90 ASN A C 1
ATOM 708 O O . ASN A 1 90 ? -3.496 8.622 9.766 1.00 92.25 90 ASN A O 1
ATOM 712 N N . GLY A 1 91 ? -1.960 9.388 8.319 1.00 90.12 91 GLY A N 1
ATOM 713 C CA . GLY A 1 91 ? -2.926 10.035 7.437 1.00 90.12 91 GLY A CA 1
ATOM 714 C C . GLY A 1 91 ? -3.924 9.050 6.821 1.00 90.12 91 GLY A C 1
ATOM 715 O O . GLY A 1 91 ? -5.114 9.368 6.720 1.00 90.12 91 GLY A O 1
ATOM 716 N N . VAL A 1 92 ? -3.464 7.855 6.438 1.00 92.75 92 VAL A N 1
ATOM 717 C CA . VAL A 1 92 ? -4.323 6.764 5.954 1.00 92.75 92 VAL A CA 1
ATOM 718 C C . VAL A 1 92 ? -5.213 6.239 7.078 1.00 92.75 92 VAL A C 1
ATOM 720 O O . VAL A 1 92 ? -6.427 6.161 6.901 1.00 92.75 92 VAL A O 1
ATOM 723 N N . LYS A 1 93 ? -4.643 5.929 8.250 1.00 94.00 93 LYS A N 1
ATOM 724 C CA . LYS A 1 93 ? -5.392 5.457 9.425 1.00 94.00 93 LYS A CA 1
ATOM 725 C C . LYS A 1 93 ? -6.510 6.428 9.801 1.00 94.00 93 LYS A C 1
ATOM 727 O O . LYS A 1 93 ? -7.651 5.999 9.943 1.00 94.00 93 LYS A O 1
ATOM 732 N N . LEU A 1 94 ? -6.195 7.719 9.903 1.00 91.56 94 LEU A N 1
ATOM 733 C CA . LEU A 1 94 ? -7.155 8.768 10.236 1.00 91.56 94 LEU A CA 1
ATOM 734 C C . LEU A 1 94 ? -8.341 8.766 9.266 1.00 91.56 94 LEU A C 1
ATOM 736 O O . LEU A 1 94 ? -9.486 8.772 9.696 1.00 91.56 94 LEU A O 1
ATOM 740 N N . ARG A 1 95 ? -8.086 8.691 7.956 1.00 90.75 95 ARG A N 1
ATOM 741 C CA . ARG A 1 95 ? -9.148 8.678 6.935 1.00 90.75 95 ARG A CA 1
ATOM 742 C C . ARG A 1 95 ? -9.957 7.384 6.920 1.00 90.75 95 ARG A C 1
ATOM 744 O O . ARG A 1 95 ? -11.134 7.414 6.585 1.00 90.75 95 ARG A O 1
ATOM 751 N N . LEU A 1 96 ? -9.352 6.253 7.278 1.00 93.00 96 LEU A N 1
ATOM 752 C CA . LEU A 1 96 ? -10.078 4.990 7.430 1.00 93.00 96 LEU A CA 1
ATOM 753 C C . LEU A 1 96 ? -10.974 4.987 8.677 1.00 93.00 96 LEU A C 1
ATOM 755 O O . LEU A 1 96 ? -12.050 4.392 8.652 1.00 93.00 96 LEU A O 1
ATOM 759 N N . GLU A 1 97 ? -10.538 5.632 9.760 1.00 92.94 97 GLU A N 1
ATOM 760 C CA . GLU A 1 97 ? -11.296 5.733 11.014 1.00 92.94 97 GLU A CA 1
ATOM 761 C C . GLU A 1 97 ? -12.334 6.874 11.000 1.00 92.94 97 GLU A C 1
ATOM 763 O O . GLU A 1 97 ? -13.330 6.779 11.719 1.00 92.94 97 GLU A O 1
ATOM 768 N N . SER A 1 98 ? -12.144 7.877 10.135 1.00 92.81 98 SER A N 1
ATOM 769 C CA . SER A 1 98 ? -13.013 9.044 9.907 1.00 92.81 98 SER A CA 1
ATOM 770 C C . SER A 1 98 ? -13.235 9.278 8.397 1.00 92.81 98 SER A C 1
ATOM 772 O O . SER A 1 98 ? -12.618 10.171 7.802 1.00 92.81 98 SER A O 1
ATOM 774 N N . PRO A 1 99 ? -14.081 8.465 7.734 1.00 92.56 99 PRO A N 1
ATOM 775 C CA . PRO A 1 99 ? -14.252 8.476 6.277 1.00 92.56 99 PRO A CA 1
ATOM 776 C C . PRO A 1 99 ? -14.835 9.779 5.713 1.00 92.56 99 PRO A C 1
ATOM 778 O O . PRO A 1 99 ? -14.630 10.076 4.538 1.00 92.56 99 PRO A O 1
ATOM 781 N N . GLU A 1 100 ? -15.510 10.594 6.523 1.00 92.00 100 GLU A N 1
ATOM 782 C CA . GLU A 1 100 ? -15.973 11.935 6.154 1.00 92.00 100 GLU A CA 1
ATOM 783 C C . GLU A 1 100 ? -14.829 12.858 5.700 1.00 92.00 100 GLU A C 1
ATOM 785 O O . GLU A 1 100 ? -15.040 13.748 4.878 1.00 92.00 100 GLU A O 1
ATOM 790 N N . LEU A 1 101 ? -13.598 12.601 6.157 1.00 90.75 101 LEU A N 1
ATOM 791 C CA . LEU A 1 101 ? -12.405 13.341 5.740 1.00 90.75 10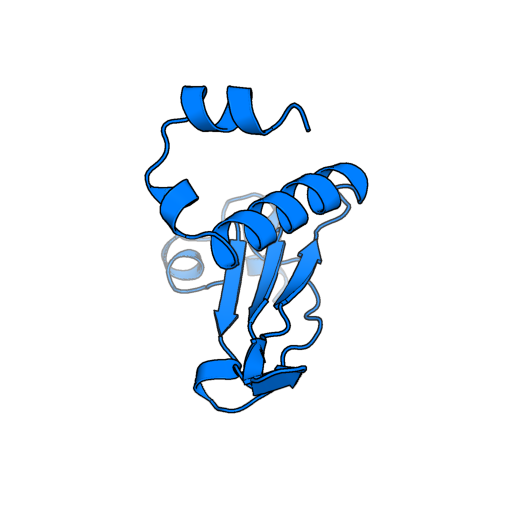1 LEU A CA 1
ATOM 792 C C . LEU A 1 101 ? -12.023 13.094 4.276 1.00 90.75 101 LEU A C 1
ATOM 794 O O . LEU A 1 101 ? -11.258 13.873 3.714 1.00 90.75 101 LEU A O 1
ATOM 798 N N . LEU A 1 102 ? -12.539 12.038 3.640 1.00 91.62 102 LEU A N 1
ATOM 799 C CA . LEU A 1 102 ? -12.324 11.788 2.211 1.00 91.62 102 LEU A CA 1
ATOM 800 C C . LEU A 1 102 ? -13.092 12.771 1.319 1.00 91.62 102 LEU A C 1
ATOM 802 O O . LEU A 1 102 ? -12.768 12.901 0.142 1.00 91.62 102 LEU A O 1
ATOM 806 N N . LEU A 1 103 ? -14.100 13.450 1.872 1.00 93.62 103 LEU A N 1
ATOM 807 C CA . LEU A 1 103 ? -14.891 14.464 1.173 1.00 93.62 103 LEU A CA 1
ATOM 808 C C . LEU A 1 103 ? -14.370 15.887 1.416 1.00 93.62 103 LEU A C 1
ATOM 810 O O . LEU A 1 103 ? -14.801 16.814 0.735 1.00 93.62 103 LEU A O 1
ATOM 814 N N . ALA A 1 104 ? -13.461 16.058 2.379 1.00 89.94 104 ALA A N 1
ATOM 815 C CA . ALA A 1 104 ? -12.872 17.346 2.704 1.00 89.94 104 ALA A CA 1
ATOM 816 C C . ALA A 1 104 ? -11.879 17.787 1.618 1.00 89.94 104 ALA A C 1
ATOM 818 O O . ALA A 1 104 ? -11.088 16.999 1.092 1.00 89.94 104 ALA A O 1
ATOM 819 N N . SER A 1 105 ? -11.889 19.077 1.310 1.00 88.44 105 SER A N 1
ATOM 820 C CA . SER A 1 105 ? -10.920 19.715 0.431 1.00 88.44 105 SER A CA 1
ATOM 821 C C . SER A 1 105 ? -9.519 19.745 1.063 1.00 88.44 105 SER A C 1
ATOM 823 O O . SER A 1 105 ? -9.365 19.697 2.288 1.00 88.44 105 SER A O 1
ATOM 825 N N . PRO A 1 106 ? -8.456 19.902 0.251 1.00 83.75 106 PRO A N 1
ATOM 826 C CA . PRO A 1 106 ? -7.102 20.066 0.774 1.00 83.75 106 PRO A CA 1
ATOM 827 C C . PRO A 1 106 ? -6.938 21.236 1.758 1.00 83.75 106 PRO A C 1
ATOM 829 O O . PRO A 1 106 ? -6.082 21.158 2.634 1.00 83.75 106 PRO A O 1
ATOM 832 N N . ALA A 1 107 ? -7.730 22.306 1.630 1.00 86.06 107 ALA A N 1
ATOM 833 C CA . ALA A 1 107 ? -7.703 23.432 2.565 1.00 86.06 107 ALA A CA 1
ATOM 834 C C . ALA A 1 107 ? -8.278 23.033 3.934 1.00 86.06 107 ALA A C 1
ATOM 836 O O . ALA A 1 107 ? -7.610 23.202 4.950 1.00 86.06 107 ALA A O 1
ATOM 837 N N . GLU A 1 108 ? -9.451 22.397 3.945 1.00 85.38 108 GLU A N 1
ATOM 838 C CA . GLU A 1 108 ? -10.112 21.921 5.171 1.00 85.38 108 GLU A CA 1
ATOM 839 C C . GLU A 1 108 ? -9.286 20.859 5.906 1.00 85.38 108 GLU A C 1
ATOM 841 O O . GLU A 1 108 ? -9.307 20.779 7.132 1.00 85.38 108 GLU A O 1
ATOM 846 N N . LEU A 1 109 ? -8.540 20.033 5.167 1.00 81.56 109 LEU A N 1
ATOM 847 C CA . LEU A 1 109 ? -7.634 19.051 5.758 1.00 81.56 109 LEU A CA 1
ATOM 848 C C . LEU A 1 109 ? -6.412 19.702 6.412 1.00 81.56 109 LEU A C 1
ATOM 850 O O . LEU A 1 109 ? -5.957 19.202 7.435 1.00 81.56 109 LEU A O 1
ATOM 854 N N . ARG A 1 110 ? -5.884 20.794 5.843 1.00 78.19 110 ARG A N 1
ATOM 855 C CA . ARG A 1 110 ? -4.735 21.523 6.408 1.00 78.19 110 ARG A CA 1
ATOM 856 C C . ARG A 1 110 ? -5.097 22.195 7.724 1.00 78.19 110 ARG A C 1
ATOM 858 O O . ARG A 1 110 ? -4.378 22.016 8.691 1.00 78.19 110 ARG A O 1
ATOM 865 N N . GLU A 1 111 ? -6.252 22.852 7.787 1.00 77.88 111 GLU A N 1
ATOM 866 C CA . GLU A 1 111 ? -6.748 23.487 9.019 1.00 77.88 111 GLU A CA 1
ATOM 867 C C . GLU A 1 111 ? -6.959 22.488 10.169 1.00 77.88 111 GLU A C 1
ATOM 869 O O . GLU A 1 111 ? -6.907 22.856 11.339 1.00 77.88 111 GLU A O 1
ATOM 874 N N . ARG A 1 112 ? -7.197 21.212 9.845 1.00 68.62 112 ARG A N 1
ATOM 875 C CA . ARG A 1 112 ? -7.401 20.132 10.822 1.00 68.62 112 ARG A CA 1
ATOM 876 C C . ARG A 1 112 ? -6.134 19.338 11.144 1.00 68.62 112 ARG A C 1
ATOM 878 O O . ARG A 1 112 ? -6.171 18.534 12.069 1.00 68.62 112 ARG A O 1
ATOM 885 N N . ALA A 1 113 ? -5.063 19.510 10.366 1.00 60.06 113 ALA A N 1
ATOM 886 C CA . ALA A 1 113 ? -3.797 18.792 10.523 1.00 60.06 113 ALA A CA 1
ATOM 887 C C . ALA A 1 113 ? -2.828 19.474 11.507 1.00 60.06 113 ALA A C 1
ATOM 889 O O . ALA A 1 113 ? -1.821 18.868 11.860 1.00 60.06 113 ALA A O 1
ATOM 890 N N . ASP A 1 114 ? -3.145 20.686 11.975 1.00 48.75 114 ASP A N 1
ATOM 891 C CA . ASP A 1 114 ? -2.392 21.429 12.997 1.00 48.75 114 ASP A CA 1
ATOM 892 C C . ASP A 1 114 ? -2.778 21.024 14.447 1.00 48.75 114 ASP A C 1
ATOM 894 O O . ASP A 1 114 ? -2.790 21.861 15.354 1.00 48.75 114 ASP A O 1
ATOM 898 N N . ILE A 1 115 ? -3.108 19.743 14.675 1.00 44.28 115 ILE A N 1
ATOM 899 C CA . ILE A 1 115 ? -3.372 19.136 15.999 1.00 44.28 115 ILE A CA 1
ATOM 900 C C . ILE A 1 115 ? -2.386 17.996 16.249 1.00 44.28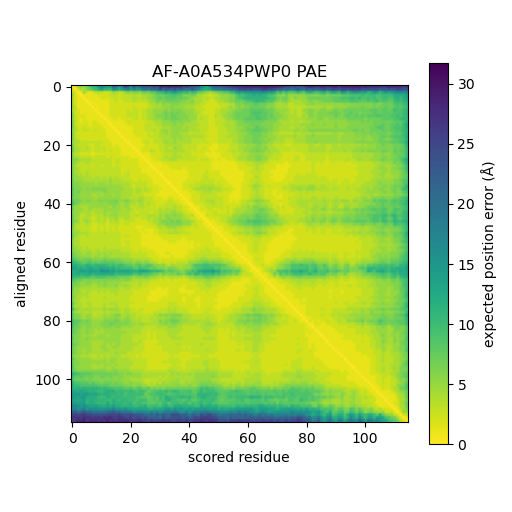 115 ILE A C 1
ATOM 902 O O . ILE A 1 115 ? -2.275 17.116 15.365 1.00 44.28 115 ILE A O 1
#

Foldseek 3Di:
DVPQLVCQVVVNHDPVVLVVDQLQDQEAEAEQQVVQAAWDDDDRDSGHNHFKYKYWHHWDQDPPRDTDIDMDMDGNVVVDDPVVVVVVVVVVVCCVVPVVCVVDDPVRVVVVVPD

Mean predicted aligned error: 5.06 Å

Radius of gyration: 17.71 Å; Cα contacts (8 Å, |Δi|>4): 149; chains: 1; bounding box: 37×38×46 Å

Secondary structure (DSSP, 8-state):
-HHHHHHHHTT-S-HHHHTT-TTSSSEEEEEGGGGTPPP------SSSS--EEEEE---EE-GGG-EE--EEEEE-TTT--HHHHHHHHHHHHHHHH-GGGGSS-HHHHHHHH--

Nearest PDB structures (foldseek):
  4ofs-assembly2_E  TM=6.536E-01  e=1.780E-02  Thermoplasma acidophilum DSM 1728
  1qca-assembly1_A  TM=6.392E-01  e=3.588E-01  Shigella flexneri
  4cla-assembly1_A  TM=5.429E-01  e=3.357E-01  Escherichia coli
  1cla-assembly1_A  TM=5.353E-01  e=5.010E-01  Escherichia coli
  3cla-assembly1_A  TM=5.219E-01  e=6.120E-01  Escherichia coli

Sequence (115 aa):
MRGADWLDRFGLLPLAMIEPDPMFSTVFVANLGSVGHDAGFHHLWERGTCSAFCVMGRVKSGAAGRRIMSVYWTWDERVEDGLYSFGYTNGVKLRLESPELLLASPAELRERADI